Protein AF-A0A812PV30-F1 (afdb_monomer_lite)

Sequence (159 aa):
MVQEPWPSRDVQNDGPCTKLQSVLAMEIDTDGVMWVVDSGPKRIQNLGPEQGVLDVRSSEITRGRECPPKVVLIDIPTGDVIHSYEFPDSSAKKSSLRDGSLLTDLVLDVKRKIAYISDSNGPEDAVGGIIVYDLENNRSRRFHPENNCVEKAEPLGSV

Structure (mmCIF, N/CA/C/O backbone):
data_AF-A0A812PV30-F1
#
_entry.id   AF-A0A812PV30-F1
#
loop_
_atom_site.group_PDB
_atom_site.id
_atom_site.type_symbol
_atom_site.label_atom_id
_atom_site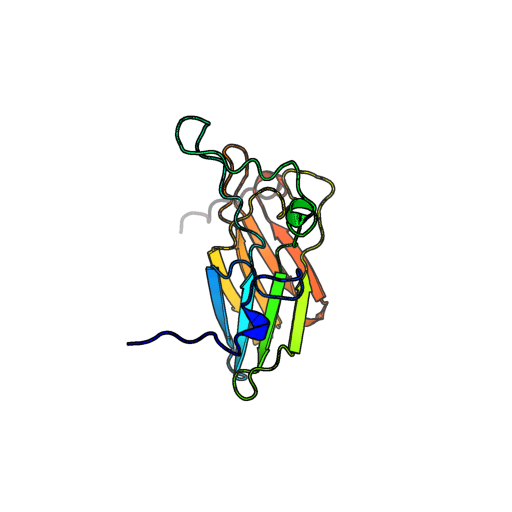.label_alt_id
_atom_site.label_comp_id
_atom_site.label_asym_id
_atom_site.label_entity_id
_atom_site.label_seq_id
_atom_site.pdbx_PDB_ins_code
_atom_site.Cartn_x
_atom_site.Cartn_y
_atom_site.Cartn_z
_atom_site.occupancy
_atom_site.B_iso_or_equiv
_atom_site.auth_seq_id
_atom_site.auth_comp_id
_atom_site.auth_asym_id
_atom_site.auth_atom_id
_atom_site.pdbx_PDB_model_num
ATOM 1 N N . MET A 1 1 ? -17.854 23.004 3.386 1.00 67.56 1 MET A N 1
ATOM 2 C CA . MET A 1 1 ? -17.370 21.678 3.817 1.00 67.56 1 MET A CA 1
ATOM 3 C C . MET A 1 1 ? -15.877 21.821 4.050 1.00 67.56 1 MET A C 1
ATOM 5 O O . MET A 1 1 ? -15.198 22.263 3.133 1.00 67.56 1 MET A O 1
ATOM 9 N N . VAL A 1 2 ? -15.405 21.600 5.276 1.00 88.88 2 VAL A N 1
ATOM 10 C CA . VAL A 1 2 ? -13.976 21.655 5.628 1.00 88.88 2 VAL A CA 1
ATOM 11 C C . VAL A 1 2 ? -13.459 20.219 5.609 1.00 88.88 2 VAL A C 1
ATOM 13 O O . VAL A 1 2 ? -14.157 19.334 6.094 1.00 88.88 2 VAL A O 1
ATOM 16 N N . GLN A 1 3 ? -12.305 19.984 4.985 1.00 86.81 3 GLN A N 1
ATOM 17 C CA . GLN A 1 3 ? -11.648 18.675 4.992 1.00 86.81 3 GLN A CA 1
ATOM 18 C C . GLN A 1 3 ? -10.679 18.604 6.171 1.00 86.81 3 GLN A C 1
ATOM 20 O O . GLN A 1 3 ? -9.996 19.587 6.465 1.00 86.81 3 GLN A O 1
ATOM 25 N N . GLU A 1 4 ? -10.601 17.441 6.809 1.00 91.19 4 GLU A N 1
ATOM 26 C CA . GLU A 1 4 ? -9.680 17.162 7.911 1.00 91.19 4 GLU A CA 1
ATOM 27 C C . GLU A 1 4 ? -8.854 15.908 7.585 1.00 91.19 4 GLU A C 1
ATOM 29 O O . GLU A 1 4 ? -9.393 14.972 6.986 1.00 91.19 4 GLU A O 1
ATOM 34 N N . PRO A 1 5 ? -7.555 15.867 7.941 1.00 92.06 5 PRO A N 1
ATOM 35 C CA . PRO A 1 5 ? -6.737 14.674 7.754 1.00 92.06 5 PRO A CA 1
ATOM 36 C C . PRO A 1 5 ? -7.288 13.483 8.540 1.00 92.06 5 PRO A C 1
ATOM 38 O O . PRO A 1 5 ? -7.573 13.601 9.731 1.00 92.06 5 PRO A O 1
ATOM 41 N N . TRP A 1 6 ? -7.347 12.322 7.894 1.00 93.06 6 TRP A N 1
ATOM 42 C CA . TRP A 1 6 ? -7.764 11.057 8.496 1.00 93.06 6 TRP A CA 1
ATOM 43 C C . TRP A 1 6 ? -6.656 9.996 8.358 1.00 93.06 6 TRP A C 1
ATOM 45 O O . TRP A 1 6 ? -6.015 9.927 7.308 1.00 93.06 6 TRP A O 1
ATOM 55 N N . PRO A 1 7 ? -6.387 9.158 9.369 1.00 93.31 7 PRO A N 1
ATOM 56 C CA . PRO A 1 7 ? -7.008 9.131 10.698 1.00 93.31 7 PRO A CA 1
ATOM 57 C C . PRO A 1 7 ? -6.523 10.271 11.599 1.00 93.31 7 PRO A C 1
ATOM 59 O O . PRO A 1 7 ? -7.175 10.627 12.575 1.00 93.31 7 PRO A O 1
ATOM 62 N N . SER A 1 8 ? -5.387 10.881 11.260 1.00 92.56 8 SER A N 1
ATOM 63 C CA . SER A 1 8 ? -4.872 12.053 11.951 1.00 92.56 8 SER A CA 1
ATOM 64 C C . SER A 1 8 ? -3.897 12.821 11.071 1.00 92.56 8 SER A C 1
ATOM 66 O O . SER A 1 8 ? -3.377 12.332 10.062 1.00 92.56 8 SER A O 1
ATOM 68 N N . ARG A 1 9 ? -3.582 14.040 11.505 1.00 89.81 9 ARG A N 1
ATOM 69 C CA . ARG A 1 9 ? -2.550 14.861 10.879 1.00 89.81 9 ARG A CA 1
ATOM 70 C C . ARG A 1 9 ? -1.163 14.201 10.949 1.00 89.81 9 ARG A C 1
ATOM 72 O O . ARG A 1 9 ? -0.344 14.398 10.055 1.00 89.81 9 ARG A O 1
ATOM 79 N N . ASP A 1 10 ? -0.902 13.376 11.961 1.00 88.69 10 ASP A N 1
ATOM 80 C CA . ASP A 1 10 ? 0.398 12.727 12.135 1.00 88.69 10 ASP A CA 1
ATOM 81 C C . ASP A 1 10 ? 0.707 11.701 11.045 1.00 88.69 10 ASP A C 1
ATOM 83 O O . ASP A 1 10 ? 1.875 11.584 10.668 1.00 88.69 10 ASP A O 1
ATOM 87 N N . VAL A 1 11 ? -0.320 11.042 10.496 1.00 87.19 11 VAL A N 1
ATOM 88 C CA . VAL A 1 11 ? -0.198 10.050 9.413 1.00 87.19 11 VAL A CA 1
ATOM 89 C C . VAL A 1 11 ? -0.045 10.706 8.031 1.00 87.19 11 VAL A C 1
ATOM 91 O O . VAL A 1 11 ? 0.579 10.113 7.154 1.00 87.19 11 VAL A O 1
ATOM 94 N N . GLN A 1 12 ? -0.560 11.929 7.843 1.00 85.38 12 GLN A N 1
ATOM 95 C CA . GLN A 1 12 ? -0.578 12.631 6.545 1.00 85.38 12 GLN A CA 1
ATOM 96 C C . GLN A 1 12 ? 0.408 13.810 6.408 1.00 85.38 12 GLN A C 1
ATOM 98 O O . GLN A 1 12 ? 0.557 14.353 5.319 1.00 85.38 12 GLN A O 1
ATOM 103 N N . ASN A 1 13 ? 1.047 14.268 7.488 1.00 78.81 13 ASN A N 1
ATOM 104 C CA . ASN A 1 13 ? 2.006 15.380 7.426 1.00 78.81 13 ASN A CA 1
ATOM 105 C C . ASN A 1 13 ? 3.263 15.029 6.612 1.00 78.81 13 ASN A C 1
ATOM 107 O O . ASN A 1 13 ? 3.753 13.901 6.700 1.00 78.81 13 ASN A O 1
ATOM 111 N N . ASP A 1 14 ? 3.875 16.043 5.990 1.00 68.25 14 ASP A N 1
ATOM 112 C CA . ASP A 1 14 ? 5.232 15.960 5.436 1.00 68.25 14 ASP A CA 1
ATOM 113 C C . ASP A 1 14 ? 6.193 15.392 6.497 1.00 68.25 14 ASP A C 1
ATOM 115 O O . ASP A 1 14 ? 6.324 15.926 7.605 1.00 68.25 14 ASP A O 1
ATOM 119 N N . GLY A 1 15 ? 6.833 14.261 6.203 1.00 72.56 15 GLY A N 1
ATOM 120 C CA . GLY A 1 15 ? 7.655 13.564 7.185 1.00 72.56 15 GLY A CA 1
ATOM 121 C C . GLY A 1 15 ? 8.301 12.284 6.652 1.00 72.56 15 GLY A C 1
ATOM 122 O O . GLY A 1 15 ? 8.407 12.113 5.440 1.00 72.56 15 GLY A O 1
ATOM 123 N N . PRO A 1 16 ? 8.785 11.398 7.543 1.00 82.94 16 PRO A N 1
ATOM 124 C CA . PRO A 1 16 ? 9.508 10.191 7.144 1.00 82.94 16 PRO A CA 1
ATOM 125 C C . PRO A 1 16 ? 8.630 9.242 6.319 1.00 82.94 16 PRO A C 1
ATOM 127 O O . PRO A 1 16 ? 7.404 9.306 6.375 1.00 82.94 16 PRO A O 1
ATOM 130 N N . CYS A 1 17 ? 9.260 8.296 5.618 1.00 84.12 17 CYS A N 1
ATOM 131 C CA . CYS A 1 17 ? 8.581 7.345 4.730 1.00 84.12 17 CYS A CA 1
ATOM 132 C C . CYS A 1 17 ? 7.569 6.415 5.410 1.00 84.12 17 CYS A C 1
ATOM 134 O O . CYS A 1 17 ? 6.759 5.793 4.724 1.00 84.12 17 CYS A O 1
ATOM 136 N N . THR A 1 18 ? 7.561 6.380 6.743 1.00 86.38 18 THR A N 1
ATOM 137 C CA . THR A 1 18 ? 6.527 5.723 7.550 1.00 86.38 18 THR A CA 1
ATOM 138 C C . THR A 1 18 ? 5.167 6.428 7.473 1.00 86.38 18 THR A C 1
ATOM 140 O O . THR A 1 18 ? 4.153 5.816 7.789 1.00 86.38 18 THR A O 1
ATOM 143 N N . LYS A 1 19 ? 5.120 7.692 7.033 1.00 90.12 19 LYS A N 1
ATOM 144 C CA . LYS A 1 19 ? 3.892 8.470 6.806 1.00 90.12 19 LYS A CA 1
ATOM 145 C C . LYS A 1 19 ? 3.395 8.338 5.373 1.00 90.12 19 LYS A C 1
ATOM 147 O O . LYS A 1 19 ? 4.180 8.017 4.476 1.00 90.12 19 LYS A O 1
ATOM 152 N N . LEU A 1 20 ? 2.116 8.619 5.141 1.00 91.19 20 LEU A N 1
ATOM 153 C CA . LEU A 1 20 ? 1.531 8.632 3.799 1.00 91.19 20 LEU A CA 1
ATOM 154 C C . LEU A 1 20 ? 2.099 9.796 2.978 1.00 91.19 20 LEU A C 1
ATOM 156 O O . LEU A 1 20 ? 2.144 10.924 3.456 1.00 91.19 20 LEU A O 1
ATOM 160 N N . GLN A 1 21 ? 2.536 9.508 1.753 1.00 87.69 21 GLN A N 1
ATOM 161 C CA . GLN A 1 21 ? 3.167 10.480 0.856 1.00 87.69 21 GLN A CA 1
ATOM 162 C C . GLN A 1 21 ? 2.219 10.897 -0.274 1.00 87.69 21 GLN A C 1
ATOM 164 O O . GLN A 1 21 ? 1.995 12.083 -0.509 1.00 87.69 21 GLN A O 1
ATOM 169 N N . SER A 1 22 ? 1.652 9.923 -0.988 1.00 87.31 22 SER A N 1
ATOM 170 C CA . SER A 1 22 ? 0.728 10.147 -2.098 1.00 87.31 22 SER A CA 1
ATOM 171 C C . SER A 1 22 ? -0.241 8.980 -2.247 1.00 87.31 22 SER A C 1
ATOM 173 O O . SER A 1 22 ? 0.019 8.018 -2.974 1.00 87.31 22 SER A O 1
ATOM 175 N N . VAL A 1 23 ? -1.401 9.112 -1.610 1.00 91.56 23 VAL A N 1
ATOM 176 C CA . VAL A 1 23 ? -2.505 8.159 -1.742 1.00 91.56 23 VAL A CA 1
ATOM 177 C C . VAL A 1 23 ? -3.321 8.479 -2.988 1.00 91.56 23 VAL A C 1
ATOM 179 O O . VAL A 1 23 ? -3.824 9.594 -3.132 1.00 91.56 23 VAL A O 1
ATOM 182 N N . LEU A 1 24 ? -3.443 7.503 -3.884 1.00 89.38 24 LEU A N 1
ATOM 183 C CA . LEU A 1 24 ? -4.286 7.598 -5.082 1.00 89.38 24 LEU A CA 1
ATOM 184 C C . LEU A 1 24 ? -5.419 6.566 -5.081 1.00 89.38 24 LEU A C 1
ATOM 186 O O . LEU A 1 24 ? -6.433 6.804 -5.728 1.00 89.38 24 LEU A O 1
ATOM 190 N N . ALA A 1 25 ? -5.271 5.480 -4.318 1.00 93.75 25 ALA A N 1
ATOM 191 C CA . ALA A 1 25 ? -6.272 4.434 -4.183 1.00 93.75 25 ALA A CA 1
ATOM 192 C C . ALA A 1 25 ? -6.397 3.971 -2.729 1.00 93.75 25 ALA A C 1
ATOM 194 O O . ALA A 1 25 ? -5.408 3.887 -1.991 1.00 93.75 25 ALA A O 1
ATOM 195 N N . MET A 1 26 ? -7.629 3.660 -2.340 1.00 96.88 26 MET A N 1
ATOM 196 C CA . MET A 1 26 ? -7.968 3.024 -1.075 1.00 96.88 26 MET A CA 1
ATOM 197 C C . MET A 1 26 ? -9.207 2.148 -1.261 1.00 96.88 26 MET A C 1
ATOM 199 O O . MET A 1 26 ? -10.069 2.497 -2.060 1.00 96.88 26 MET A O 1
ATOM 203 N N . GLU A 1 27 ? -9.304 1.063 -0.501 1.00 97.88 27 GLU A N 1
ATOM 204 C CA . GLU A 1 27 ? -10.465 0.168 -0.471 1.00 97.88 27 GLU A CA 1
ATOM 205 C C . GLU A 1 27 ? -10.743 -0.237 0.981 1.00 97.88 27 GLU A C 1
ATOM 207 O O . GLU A 1 27 ? -9.812 -0.368 1.777 1.00 97.88 27 GLU A O 1
ATOM 212 N N . ILE A 1 28 ? -12.010 -0.414 1.351 1.00 97.81 28 ILE A N 1
ATOM 213 C CA . ILE A 1 28 ? -12.409 -0.834 2.700 1.00 97.81 28 ILE A CA 1
ATOM 214 C C . ILE A 1 28 ? -12.911 -2.271 2.621 1.00 97.81 28 ILE A C 1
ATOM 216 O O . ILE A 1 28 ? -13.869 -2.547 1.900 1.00 97.81 28 ILE A O 1
ATOM 220 N N . ASP A 1 29 ? -12.286 -3.186 3.360 1.00 97.19 29 ASP A N 1
ATOM 221 C CA . ASP A 1 29 ? -12.747 -4.572 3.409 1.00 97.19 29 ASP A CA 1
ATOM 222 C C . ASP A 1 29 ? -13.944 -4.774 4.354 1.00 97.19 29 ASP A C 1
ATOM 224 O O . ASP A 1 29 ? -14.396 -3.874 5.068 1.00 97.19 29 ASP A O 1
ATOM 228 N N . THR A 1 30 ? -14.496 -5.988 4.344 1.00 96.69 30 THR A N 1
ATOM 229 C CA . THR A 1 30 ? -15.679 -6.339 5.142 1.00 96.69 30 THR A CA 1
ATOM 230 C C . THR A 1 30 ? -15.423 -6.385 6.646 1.00 96.69 30 THR A C 1
ATOM 232 O O . THR A 1 30 ? -16.391 -6.412 7.406 1.00 96.69 30 THR A O 1
ATOM 235 N N . ASP A 1 31 ? -14.159 -6.393 7.072 1.00 95.50 31 ASP A N 1
ATOM 236 C CA . ASP A 1 31 ? -13.761 -6.414 8.480 1.00 95.50 31 ASP A CA 1
ATOM 237 C C . ASP A 1 31 ? -13.533 -4.992 9.025 1.00 95.50 31 ASP A C 1
ATOM 239 O O . ASP A 1 31 ? -13.258 -4.816 10.211 1.00 95.50 31 ASP A O 1
ATOM 243 N N . GLY A 1 32 ? -13.706 -3.963 8.186 1.00 97.12 32 GLY A N 1
ATOM 244 C CA . GLY A 1 32 ? -13.519 -2.567 8.570 1.00 97.12 32 GLY A CA 1
ATOM 245 C C . GLY A 1 32 ? -12.060 -2.122 8.526 1.00 97.12 32 GLY A C 1
ATOM 246 O O . GLY A 1 32 ? -11.706 -1.149 9.191 1.00 97.12 32 GLY A O 1
ATOM 247 N N . VAL A 1 33 ? -11.216 -2.797 7.744 1.00 97.94 33 VAL A N 1
ATOM 248 C CA . VAL A 1 33 ? -9.842 -2.364 7.490 1.00 97.94 33 VAL A CA 1
ATOM 249 C C . VAL A 1 33 ? -9.794 -1.597 6.175 1.00 97.94 33 VAL A C 1
ATOM 251 O O . VAL A 1 33 ? -10.218 -2.079 5.125 1.00 97.94 33 VAL A O 1
ATOM 254 N N . MET A 1 34 ? -9.245 -0.386 6.223 1.00 98.12 34 MET A N 1
ATOM 255 C CA . MET A 1 34 ? -8.923 0.388 5.034 1.00 98.12 34 MET A CA 1
ATOM 256 C C . MET A 1 34 ? -7.543 -0.014 4.524 1.00 98.12 34 MET A C 1
ATOM 258 O O . MET A 1 34 ? -6.535 0.157 5.208 1.00 98.12 34 MET A O 1
ATOM 262 N N . TRP A 1 35 ? -7.500 -0.500 3.295 1.00 98.31 35 TRP A N 1
ATOM 263 C CA . TRP A 1 35 ? -6.289 -0.767 2.544 1.00 98.31 35 TRP A CA 1
ATOM 264 C C . TRP A 1 35 ? -5.955 0.471 1.729 1.00 98.31 35 TRP A C 1
ATOM 266 O O . TRP A 1 35 ? -6.738 0.901 0.889 1.00 98.31 35 TRP A O 1
ATOM 276 N N . VAL A 1 36 ? -4.793 1.054 1.978 1.00 97.56 36 VAL A N 1
ATOM 277 C CA . VAL A 1 36 ? -4.340 2.297 1.359 1.00 97.56 36 VAL A CA 1
ATOM 278 C C . VAL A 1 36 ? -3.112 2.005 0.518 1.00 97.56 36 VAL A C 1
ATOM 280 O O . VAL A 1 36 ? -2.157 1.395 1.001 1.00 97.56 36 VAL A O 1
ATOM 283 N N . VAL A 1 37 ? -3.110 2.476 -0.727 1.00 95.38 37 VAL A N 1
ATOM 284 C CA . VAL A 1 37 ? -1.940 2.389 -1.598 1.00 95.38 37 VAL A CA 1
ATOM 285 C C . VAL A 1 37 ? -1.288 3.760 -1.718 1.00 95.38 37 VAL A C 1
ATOM 287 O O . VAL A 1 37 ? -1.875 4.719 -2.224 1.00 95.38 37 VAL A O 1
ATOM 290 N N . ASP A 1 38 ? -0.048 3.841 -1.248 1.00 91.81 38 ASP A N 1
ATOM 291 C CA . ASP A 1 38 ? 0.792 5.028 -1.309 1.00 91.81 38 ASP A CA 1
ATOM 292 C C . ASP A 1 38 ? 1.856 4.838 -2.393 1.00 91.81 38 ASP A C 1
ATOM 294 O O . ASP A 1 38 ? 2.687 3.934 -2.315 1.00 91.81 38 ASP A O 1
ATOM 298 N N . SER A 1 39 ? 1.841 5.699 -3.410 1.00 86.81 39 SER A N 1
ATOM 299 C CA . SER A 1 39 ? 2.806 5.646 -4.518 1.00 86.81 39 SER A CA 1
ATOM 300 C C . SER A 1 39 ? 4.188 6.208 -4.150 1.00 86.81 39 SER A C 1
ATOM 302 O O . SER A 1 39 ? 5.086 6.213 -4.988 1.00 86.81 39 SER A O 1
ATOM 304 N N . GLY A 1 40 ? 4.385 6.696 -2.921 1.00 81.12 40 GLY A N 1
ATOM 305 C CA . GLY A 1 40 ? 5.596 7.416 -2.538 1.00 81.12 40 GLY A CA 1
ATOM 306 C C . GLY A 1 40 ? 5.574 8.876 -3.019 1.00 81.12 40 GLY A C 1
ATOM 307 O O . GLY A 1 40 ? 4.524 9.397 -3.406 1.00 81.12 40 GLY A O 1
ATOM 308 N N . PRO A 1 41 ? 6.705 9.601 -2.960 1.00 71.44 41 PRO A N 1
ATOM 309 C CA . PRO A 1 41 ? 6.728 11.020 -3.277 1.00 71.44 41 PRO A CA 1
ATOM 310 C C . PRO A 1 41 ? 6.386 11.246 -4.749 1.00 71.44 41 PRO A C 1
ATOM 312 O O . PRO A 1 41 ? 6.986 10.652 -5.648 1.00 71.44 41 PRO A O 1
ATOM 315 N N . LYS A 1 42 ? 5.470 12.183 -5.011 1.00 58.06 42 LYS A N 1
ATOM 316 C CA . LYS A 1 42 ? 5.226 12.660 -6.373 1.00 58.06 42 LYS A CA 1
ATOM 317 C C . LYS A 1 42 ? 6.524 13.259 -6.906 1.00 58.06 42 LYS A C 1
ATOM 319 O O . LYS A 1 42 ? 6.997 14.279 -6.400 1.00 58.06 42 LYS A O 1
ATOM 324 N N . ARG A 1 43 ? 7.091 12.668 -7.962 1.00 54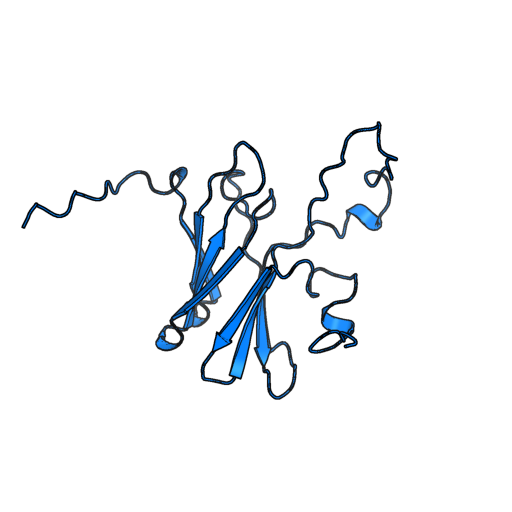.97 43 ARG A N 1
ATOM 325 C CA . ARG A 1 43 ? 8.050 13.389 -8.801 1.00 54.97 43 ARG A CA 1
ATOM 326 C C . ARG A 1 43 ? 7.254 14.482 -9.507 1.00 54.97 43 ARG A C 1
ATOM 328 O O . ARG A 1 43 ? 6.717 14.259 -10.586 1.00 54.97 43 ARG A O 1
ATOM 335 N N . ILE A 1 44 ? 7.156 15.663 -8.894 1.00 47.44 44 ILE A N 1
ATOM 336 C CA . ILE A 1 44 ? 6.941 16.880 -9.672 1.00 47.44 44 ILE A CA 1
ATOM 337 C C . ILE A 1 44 ? 8.169 16.951 -10.573 1.00 47.44 44 ILE A C 1
ATOM 339 O O . ILE A 1 44 ? 9.262 17.308 -10.134 1.00 47.44 44 ILE A O 1
ATOM 343 N N . GLN A 1 45 ? 8.023 16.459 -11.803 1.00 40.06 45 GLN A N 1
ATOM 344 C CA . GLN A 1 45 ? 9.023 16.675 -12.829 1.00 40.06 45 GLN A CA 1
ATOM 345 C C . GLN A 1 45 ? 9.176 18.187 -12.922 1.00 40.06 45 GLN A C 1
ATOM 347 O O . GLN A 1 45 ? 8.180 18.899 -13.039 1.00 40.06 45 GLN A O 1
ATOM 352 N N . ASN A 1 46 ? 10.407 18.669 -12.777 1.00 39.44 46 ASN A N 1
ATOM 353 C CA . ASN A 1 46 ? 10.718 20.074 -12.965 1.00 39.44 46 ASN A CA 1
ATOM 354 C C . ASN A 1 46 ? 10.181 20.480 -14.345 1.00 39.44 46 ASN A C 1
ATOM 356 O O . ASN A 1 46 ? 10.778 20.129 -15.363 1.00 39.44 46 ASN A O 1
ATOM 360 N N . LEU A 1 47 ? 9.050 21.188 -14.381 1.00 41.41 47 LEU A N 1
ATOM 361 C CA . LEU A 1 47 ? 8.703 22.012 -15.528 1.00 41.41 47 LEU A CA 1
ATOM 362 C C . LEU A 1 47 ? 9.910 22.936 -15.718 1.00 41.41 47 LEU A C 1
ATOM 364 O O . LEU A 1 47 ? 10.449 23.451 -14.739 1.00 41.41 47 LEU A O 1
ATOM 368 N N . GLY A 1 48 ? 10.429 22.989 -16.943 1.00 38.09 48 GLY A N 1
ATOM 369 C CA . GLY A 1 48 ? 11.767 23.491 -17.242 1.00 38.09 48 GLY A CA 1
ATOM 370 C C . GLY A 1 48 ? 12.072 24.906 -16.721 1.00 38.09 48 GLY A C 1
ATOM 371 O O . GLY A 1 48 ? 11.197 25.610 -16.219 1.00 38.09 48 GLY A O 1
ATOM 372 N N . PRO A 1 49 ? 13.325 25.364 -16.877 1.00 41.94 49 PRO A N 1
ATOM 373 C CA . PRO A 1 49 ? 13.852 26.586 -16.259 1.00 41.94 49 PRO A CA 1
ATOM 374 C C . PRO A 1 49 ? 13.115 27.900 -16.589 1.00 41.94 49 PRO A C 1
ATOM 376 O O . PRO A 1 49 ? 13.429 28.925 -15.992 1.00 41.94 49 PRO A O 1
ATOM 379 N N . GLU A 1 50 ? 12.118 27.890 -17.474 1.00 45.47 50 GLU A N 1
ATOM 380 C CA . GLU A 1 50 ? 11.236 29.035 -17.720 1.00 45.47 50 GLU A CA 1
ATOM 381 C C . GLU A 1 50 ? 10.161 29.233 -16.632 1.00 45.47 50 GLU A C 1
ATOM 383 O O . GLU A 1 50 ? 9.528 30.286 -16.586 1.00 45.47 50 GLU A O 1
ATOM 388 N N . GLN A 1 51 ? 9.976 28.27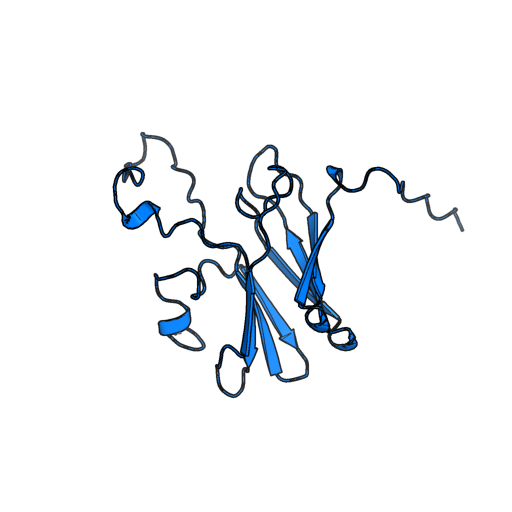4 -15.714 1.00 46.22 51 GLN A N 1
ATOM 389 C CA . GLN A 1 51 ? 9.010 28.363 -14.614 1.00 46.22 51 GLN A CA 1
ATOM 390 C C . GLN A 1 51 ? 9.671 28.166 -13.240 1.00 46.22 51 GLN A C 1
ATOM 392 O O . GLN A 1 51 ? 9.429 27.181 -12.557 1.00 46.22 51 GLN A O 1
ATOM 397 N N . GLY A 1 52 ? 10.509 29.125 -12.825 1.00 36.97 52 GLY A N 1
ATOM 398 C CA . GLY A 1 52 ? 10.830 29.371 -11.407 1.00 36.97 52 GLY A CA 1
ATOM 399 C C . GLY A 1 52 ? 11.348 28.161 -10.620 1.00 36.97 52 GLY A C 1
ATOM 400 O O . GLY A 1 52 ? 10.667 27.632 -9.746 1.00 36.97 52 GLY A O 1
ATOM 401 N N . VAL A 1 53 ? 12.580 27.746 -10.911 1.00 39.69 53 VAL A N 1
ATOM 402 C CA . VAL A 1 53 ? 13.251 26.604 -10.276 1.00 39.69 53 VAL A CA 1
ATOM 403 C C . VAL A 1 53 ? 13.556 26.884 -8.798 1.00 39.69 53 VAL A C 1
ATOM 405 O O . VAL A 1 53 ? 14.438 27.678 -8.475 1.00 39.69 53 VAL A O 1
ATOM 408 N N . LEU A 1 54 ? 12.895 26.158 -7.893 1.00 34.50 54 LEU A N 1
ATOM 409 C CA . LEU A 1 54 ? 13.522 25.749 -6.637 1.00 34.50 54 LEU A CA 1
ATOM 410 C C . LEU A 1 54 ? 14.458 24.589 -6.985 1.00 34.50 54 LEU A C 1
ATOM 412 O O . LEU A 1 54 ? 14.012 23.482 -7.283 1.00 34.50 54 LEU A O 1
ATOM 416 N N . ASP A 1 55 ? 15.760 24.863 -7.000 1.00 37.03 55 ASP A N 1
ATOM 417 C CA . ASP A 1 55 ? 16.803 23.859 -7.196 1.00 37.03 55 ASP A CA 1
ATOM 418 C C . ASP A 1 55 ? 16.840 22.932 -5.978 1.00 37.03 55 ASP A C 1
ATOM 420 O O . ASP A 1 55 ? 17.629 23.094 -5.049 1.00 37.03 55 ASP A O 1
ATOM 424 N N . VAL A 1 56 ? 15.949 21.942 -5.952 1.00 42.12 56 VAL A N 1
ATOM 425 C CA . VAL A 1 56 ? 15.930 20.936 -4.891 1.00 42.12 56 VAL A CA 1
ATOM 426 C C . VAL A 1 56 ? 16.868 19.782 -5.236 1.00 42.12 56 VAL A C 1
ATOM 428 O O . VAL A 1 56 ? 16.493 18.615 -5.110 1.00 42.12 56 VAL A O 1
ATOM 431 N N . ARG A 1 57 ? 18.083 20.094 -5.704 1.00 38.47 57 ARG A N 1
ATOM 432 C CA . ARG A 1 57 ? 19.212 19.154 -5.763 1.00 38.47 57 ARG A CA 1
ATOM 433 C C . ARG A 1 57 ? 20.291 19.439 -4.715 1.00 38.47 57 ARG A C 1
ATOM 435 O O . ARG A 1 57 ? 21.168 18.599 -4.546 1.00 38.47 57 ARG A O 1
ATOM 442 N N . SER A 1 58 ? 20.208 20.545 -3.970 1.00 41.03 58 SER A N 1
ATOM 443 C CA . SER A 1 58 ? 21.291 21.009 -3.084 1.00 41.03 58 SER A CA 1
ATOM 444 C C . SER A 1 58 ? 20.902 21.262 -1.620 1.00 41.03 58 SER A C 1
ATOM 446 O O . SER A 1 58 ? 21.547 22.052 -0.937 1.00 41.03 58 SER A O 1
ATOM 448 N N . SER A 1 59 ? 19.901 20.572 -1.075 1.00 37.44 59 SER A N 1
ATOM 449 C CA . SER A 1 59 ? 19.639 20.634 0.367 1.00 37.44 59 SER A CA 1
ATOM 450 C C . SER A 1 59 ? 19.356 19.254 0.928 1.00 37.44 59 SER A C 1
ATOM 452 O O . SER A 1 59 ? 18.800 18.406 0.242 1.00 37.44 59 SER A O 1
ATOM 454 N N . GLU A 1 60 ? 19.702 19.030 2.192 1.00 40.69 60 GLU A N 1
ATOM 455 C CA . GLU A 1 60 ? 19.425 17.815 2.977 1.00 40.69 60 GLU A CA 1
ATOM 456 C C . GLU A 1 60 ? 17.936 17.366 2.943 1.00 40.69 60 GLU A C 1
ATOM 458 O O . GLU A 1 60 ? 17.608 16.262 3.367 1.00 40.69 60 GLU A O 1
ATOM 463 N N . ILE A 1 61 ? 17.058 18.170 2.328 1.00 42.00 61 ILE A N 1
ATOM 464 C CA . ILE A 1 61 ? 15.655 17.946 1.943 1.00 42.00 61 ILE A CA 1
ATOM 465 C C . ILE A 1 61 ? 15.496 16.947 0.761 1.00 42.00 61 ILE A C 1
ATOM 467 O O . ILE A 1 61 ? 14.415 16.402 0.543 1.00 42.00 61 ILE A O 1
ATOM 471 N N . THR A 1 62 ? 16.536 16.652 -0.033 1.00 42.28 62 THR A N 1
ATOM 472 C CA . THR A 1 62 ? 16.515 15.565 -1.048 1.00 42.28 62 THR A CA 1
ATOM 473 C C . THR A 1 62 ? 16.656 14.169 -0.459 1.00 42.28 62 THR A C 1
ATOM 475 O O . THR A 1 62 ? 16.198 13.217 -1.082 1.00 42.28 62 THR A O 1
ATOM 478 N N . ARG A 1 63 ? 17.274 14.008 0.717 1.00 40.06 63 ARG A N 1
ATOM 479 C CA . ARG A 1 63 ? 17.575 12.673 1.269 1.00 40.06 63 ARG A CA 1
ATOM 480 C C . ARG A 1 63 ? 16.353 11.952 1.847 1.00 40.06 63 ARG A C 1
ATOM 482 O O . ARG A 1 63 ? 16.404 10.745 2.026 1.00 40.06 63 ARG A O 1
ATOM 489 N N . GLY A 1 64 ? 15.253 12.670 2.083 1.00 41.41 64 GLY A N 1
ATOM 490 C CA . GLY A 1 64 ? 13.956 12.095 2.462 1.00 41.41 64 GLY A CA 1
ATOM 491 C C . GLY A 1 64 ? 13.056 11.700 1.281 1.00 41.41 64 GLY A C 1
ATOM 492 O O . GLY A 1 64 ? 11.944 11.243 1.508 1.00 41.41 64 GLY A O 1
ATOM 493 N N . ARG A 1 65 ? 13.497 11.887 0.024 1.00 50.28 65 ARG A N 1
ATOM 494 C CA . ARG A 1 65 ? 12.664 11.735 -1.190 1.00 50.28 65 ARG A CA 1
ATOM 495 C C . ARG A 1 65 ? 12.773 10.383 -1.906 1.00 50.28 65 ARG A C 1
ATOM 497 O O . ARG A 1 65 ? 12.438 10.285 -3.082 1.00 50.28 65 ARG A O 1
ATOM 504 N N . GLU A 1 66 ? 13.163 9.330 -1.199 1.00 69.88 66 GLU A N 1
ATOM 505 C CA . GLU A 1 66 ? 13.145 7.950 -1.707 1.00 69.88 66 GLU A CA 1
ATOM 506 C C . GLU A 1 66 ? 12.204 7.073 -0.876 1.00 69.88 66 GLU A C 1
ATOM 508 O O . GLU A 1 66 ? 12.565 5.970 -0.461 1.00 69.88 66 GLU A O 1
ATOM 513 N N . CYS A 1 67 ? 10.985 7.538 -0.597 1.00 80.50 67 CYS A N 1
ATOM 514 C CA . CYS A 1 67 ? 10.024 6.643 0.038 1.00 80.50 67 CYS A CA 1
ATOM 515 C C . CYS A 1 67 ? 9.574 5.582 -0.965 1.00 80.50 67 CYS A C 1
ATOM 517 O O . CYS A 1 67 ? 9.124 5.946 -2.056 1.00 80.50 67 CYS A O 1
ATOM 519 N N . PRO A 1 68 ? 9.725 4.286 -0.636 1.00 85.75 68 PRO A N 1
ATOM 520 C CA . PRO A 1 68 ? 9.156 3.243 -1.465 1.00 85.75 68 PRO A CA 1
ATOM 521 C C . PRO A 1 68 ? 7.643 3.425 -1.530 1.00 85.75 68 PRO A C 1
ATOM 523 O O . PRO A 1 68 ? 7.028 3.833 -0.537 1.00 85.75 68 PRO A O 1
ATOM 526 N N . PRO A 1 69 ? 7.030 3.063 -2.662 1.00 89.38 69 PRO A N 1
ATOM 527 C CA . PRO A 1 69 ? 5.609 2.795 -2.680 1.00 89.38 69 PRO A CA 1
ATOM 528 C C . PRO A 1 69 ? 5.278 1.742 -1.614 1.00 89.38 69 PRO A C 1
ATOM 530 O O . PRO A 1 69 ? 6.077 0.831 -1.356 1.00 89.38 69 PRO A O 1
ATOM 533 N N . LYS A 1 70 ? 4.114 1.858 -0.981 1.00 92.75 70 LYS A N 1
ATOM 534 C CA . LYS A 1 70 ? 3.710 0.966 0.108 1.00 92.75 70 LYS A CA 1
ATOM 535 C C . LYS A 1 70 ? 2.209 0.716 0.143 1.00 92.75 70 LYS A C 1
ATOM 537 O O . LYS A 1 70 ? 1.419 1.533 -0.326 1.00 92.75 70 LYS A O 1
ATOM 542 N N . VAL A 1 71 ? 1.835 -0.410 0.742 1.00 96.50 71 VAL A N 1
ATOM 543 C CA . VAL A 1 71 ? 0.467 -0.706 1.179 1.00 96.50 71 VAL A CA 1
ATOM 544 C C . VAL A 1 71 ? 0.391 -0.471 2.681 1.00 96.50 71 VAL A C 1
ATOM 546 O O . VAL A 1 71 ? 1.234 -0.973 3.423 1.00 96.50 71 VAL A O 1
ATOM 549 N N . VAL A 1 72 ? -0.609 0.278 3.132 1.00 97.25 72 VAL A N 1
ATOM 550 C CA . VAL A 1 72 ? -0.865 0.555 4.549 1.00 97.25 72 VAL A CA 1
ATOM 551 C C . VAL A 1 72 ? -2.265 0.062 4.889 1.00 97.25 72 VAL A C 1
ATOM 553 O O . VAL A 1 72 ? -3.209 0.378 4.173 1.00 97.25 72 VAL A O 1
ATOM 556 N N . LEU A 1 73 ? -2.403 -0.714 5.961 1.00 97.94 73 LEU A N 1
ATOM 557 C CA . LEU A 1 73 ? -3.704 -1.131 6.484 1.00 97.94 73 LEU A CA 1
ATOM 558 C C . LEU A 1 73 ? -4.008 -0.315 7.732 1.00 97.94 73 LEU A C 1
ATOM 560 O O . LEU A 1 73 ? -3.180 -0.240 8.645 1.00 97.94 73 LEU A O 1
ATOM 564 N N . ILE A 1 74 ? -5.196 0.275 7.758 1.00 98.00 74 ILE A N 1
ATOM 565 C CA . ILE A 1 74 ? -5.680 1.109 8.853 1.00 98.00 74 ILE A CA 1
ATOM 566 C C . ILE A 1 74 ? -6.980 0.503 9.371 1.00 98.00 74 ILE A C 1
ATOM 568 O O . ILE A 1 74 ? -7.923 0.325 8.603 1.00 98.00 74 ILE A O 1
ATOM 572 N N . ASP A 1 75 ? -7.035 0.189 10.661 1.00 97.94 75 ASP A N 1
ATOM 573 C CA . ASP A 1 75 ? -8.284 -0.183 11.324 1.00 97.94 75 ASP A CA 1
ATOM 574 C C . ASP A 1 75 ? -9.198 1.048 11.362 1.00 97.94 75 ASP A C 1
ATOM 576 O O . ASP A 1 75 ? -8.837 2.076 11.931 1.00 97.94 75 ASP A O 1
ATOM 580 N N . ILE A 1 76 ? -10.356 0.999 10.701 1.00 97.88 76 ILE A N 1
ATOM 581 C CA . ILE A 1 76 ? -11.251 2.163 10.624 1.00 97.88 76 ILE A CA 1
ATOM 582 C C . ILE A 1 76 ? -11.853 2.518 11.989 1.00 97.88 76 ILE A C 1
ATOM 584 O O . ILE A 1 76 ? -11.910 3.714 12.293 1.00 97.88 76 ILE A O 1
ATOM 588 N N . PRO A 1 77 ? -12.312 1.550 12.812 1.00 96.19 77 PRO A N 1
ATOM 589 C CA . PRO A 1 77 ? -12.842 1.851 14.138 1.00 96.19 77 PRO A CA 1
ATOM 590 C C . PRO A 1 77 ? -11.886 2.637 15.041 1.00 96.19 77 PRO A C 1
ATOM 592 O O . PRO A 1 77 ? -12.340 3.560 15.722 1.00 96.19 77 PRO A O 1
ATOM 595 N N . THR A 1 78 ? -10.595 2.293 15.068 1.00 96.81 78 THR A N 1
ATOM 596 C CA . THR A 1 78 ? -9.616 2.958 15.946 1.00 96.81 78 THR A CA 1
ATOM 597 C C . THR A 1 78 ? -8.804 4.048 15.250 1.00 96.81 78 THR A C 1
ATOM 599 O O . THR A 1 78 ? -8.318 4.965 15.912 1.00 96.81 78 THR A O 1
ATOM 602 N N . GLY A 1 79 ? -8.674 3.985 13.925 1.00 95.69 79 GLY A N 1
ATOM 603 C CA . GLY A 1 79 ? -7.762 4.822 13.147 1.00 95.69 79 GLY A CA 1
ATOM 604 C C . GLY A 1 79 ? -6.297 4.382 13.244 1.00 95.69 79 GLY A C 1
ATOM 605 O O . GLY A 1 79 ? -5.413 5.123 12.808 1.00 95.69 79 GLY A O 1
ATOM 606 N N . ASP A 1 80 ? -6.016 3.207 13.812 1.00 96.56 80 ASP A N 1
ATOM 607 C CA . ASP A 1 80 ? -4.652 2.717 13.984 1.00 96.56 80 ASP A CA 1
ATOM 608 C C . ASP A 1 80 ? -4.102 2.130 12.686 1.00 96.56 80 ASP A C 1
ATOM 610 O O . ASP A 1 80 ? -4.754 1.343 12.000 1.00 96.56 80 ASP A O 1
ATOM 614 N N . VAL A 1 81 ? -2.846 2.452 12.377 1.00 96.06 81 VAL A N 1
ATOM 615 C CA . VAL A 1 81 ? -2.094 1.739 11.341 1.00 96.06 81 VAL A CA 1
ATOM 616 C C . VAL A 1 81 ? -1.713 0.366 11.891 1.00 96.06 81 VAL A C 1
ATOM 618 O O . VAL A 1 81 ? -0.841 0.259 12.752 1.00 96.06 81 VAL A O 1
ATOM 621 N N . ILE A 1 82 ? -2.354 -0.683 11.381 1.00 97.12 82 ILE A N 1
ATOM 622 C CA . ILE A 1 82 ? -2.163 -2.063 11.852 1.00 97.12 82 ILE A CA 1
ATOM 623 C C . ILE A 1 82 ? -1.132 -2.836 11.028 1.00 97.12 82 ILE A C 1
ATOM 625 O O . ILE A 1 82 ? -0.584 -3.829 11.505 1.00 97.12 82 ILE A O 1
ATOM 629 N N . HIS A 1 83 ? -0.839 -2.386 9.804 1.00 97.19 83 HIS A N 1
ATOM 630 C CA . HIS A 1 83 ? 0.207 -2.973 8.969 1.00 97.19 83 HIS A CA 1
ATOM 631 C C . HIS A 1 83 ? 0.742 -1.977 7.938 1.00 97.19 83 HIS A C 1
ATOM 633 O O . HIS A 1 83 ? 0.012 -1.116 7.449 1.00 97.19 83 HIS A O 1
ATOM 639 N N . SER A 1 84 ? 2.018 -2.119 7.581 1.00 95.81 84 SER A N 1
ATOM 640 C CA . SER A 1 84 ? 2.657 -1.356 6.509 1.00 95.81 84 SER A CA 1
ATOM 641 C C . SER A 1 84 ? 3.644 -2.249 5.765 1.00 95.81 84 SER A C 1
ATOM 643 O O . SER A 1 84 ? 4.576 -2.789 6.360 1.00 95.81 84 SER A O 1
ATOM 645 N N . TYR A 1 85 ? 3.458 -2.377 4.455 1.00 95.25 85 TYR A N 1
ATOM 646 C CA . TYR A 1 85 ? 4.314 -3.147 3.563 1.00 95.25 85 TYR A CA 1
ATOM 647 C C . TYR A 1 85 ? 4.937 -2.235 2.514 1.00 95.25 85 TYR A C 1
ATOM 649 O O . TYR A 1 85 ? 4.240 -1.703 1.652 1.00 95.25 85 TYR A O 1
ATOM 657 N N . GLU A 1 86 ? 6.255 -2.076 2.570 1.00 92.94 86 GLU A N 1
ATOM 658 C CA . GLU A 1 86 ? 7.016 -1.389 1.530 1.00 92.94 86 GLU A CA 1
ATOM 659 C C . GLU A 1 86 ? 7.307 -2.354 0.381 1.00 92.94 86 GLU A C 1
ATOM 661 O O . GLU A 1 86 ? 7.815 -3.460 0.595 1.00 92.94 86 GLU A O 1
ATOM 666 N N . PHE A 1 87 ? 7.012 -1.939 -0.852 1.00 88.62 87 PHE A N 1
ATOM 667 C CA . PHE A 1 87 ? 7.360 -2.752 -2.007 1.00 88.62 87 PHE A CA 1
ATOM 668 C C . PHE A 1 87 ? 8.888 -2.807 -2.162 1.00 88.62 87 PHE A C 1
ATOM 670 O O . PHE A 1 87 ? 9.544 -1.758 -2.163 1.00 88.62 87 PHE A O 1
ATOM 677 N N . PRO A 1 88 ? 9.477 -4.009 -2.304 1.00 84.06 88 PRO A N 1
ATOM 678 C CA . PRO A 1 88 ? 10.913 -4.145 -2.469 1.00 84.06 88 PRO A CA 1
ATOM 679 C C . PRO A 1 88 ? 11.349 -3.492 -3.778 1.00 84.06 88 PRO A C 1
ATOM 681 O O . PRO A 1 88 ? 10.660 -3.577 -4.797 1.00 84.06 88 PRO A O 1
ATOM 684 N N . ASP A 1 89 ? 12.518 -2.857 -3.753 1.00 75.31 89 ASP A N 1
ATOM 685 C CA . ASP A 1 89 ? 13.106 -2.344 -4.981 1.00 75.31 89 ASP A CA 1
ATOM 686 C C . ASP A 1 89 ? 13.612 -3.502 -5.845 1.00 75.31 89 ASP A C 1
ATOM 688 O O . ASP A 1 89 ? 14.152 -4.491 -5.341 1.00 75.31 89 ASP A O 1
ATOM 692 N N . SER A 1 90 ? 13.443 -3.374 -7.155 1.00 67.56 90 SER A N 1
ATOM 693 C CA . SER A 1 90 ? 13.975 -4.342 -8.103 1.00 67.56 90 SER A CA 1
ATOM 694 C C . SER A 1 90 ? 15.264 -3.807 -8.704 1.00 67.56 90 SER A C 1
ATOM 696 O O . SER A 1 90 ? 15.316 -2.677 -9.183 1.00 67.56 90 SER A O 1
ATOM 698 N N . SER A 1 91 ? 16.301 -4.644 -8.760 1.00 53.75 91 SER A N 1
ATOM 699 C CA . SER A 1 91 ? 17.570 -4.292 -9.409 1.00 53.75 91 SER A CA 1
ATOM 700 C C . SER A 1 91 ? 17.417 -4.021 -10.913 1.00 53.75 91 SER A C 1
ATOM 702 O O . SER A 1 91 ? 18.247 -3.334 -11.511 1.00 53.75 91 SER A O 1
ATOM 704 N N . ALA A 1 92 ? 16.346 -4.523 -11.538 1.00 54.62 92 ALA A N 1
ATOM 705 C CA . ALA A 1 92 ? 15.994 -4.199 -12.911 1.00 54.62 92 ALA A CA 1
ATOM 706 C C . ALA A 1 92 ? 15.141 -2.921 -12.956 1.00 54.62 92 ALA A C 1
ATOM 708 O O . ALA A 1 92 ? 13.955 -2.953 -12.623 1.00 54.62 92 ALA A O 1
ATOM 709 N N . LYS A 1 93 ? 15.729 -1.818 -13.443 1.00 55.28 93 LYS A N 1
ATOM 710 C CA . LYS A 1 93 ? 15.110 -0.476 -13.538 1.00 55.28 93 LYS A CA 1
ATOM 711 C C . LYS A 1 93 ? 13.663 -0.477 -14.052 1.00 55.28 93 LYS A C 1
ATOM 713 O O . LYS A 1 93 ? 12.801 0.136 -13.444 1.00 55.28 93 LYS A O 1
ATOM 718 N N . LYS A 1 94 ? 13.360 -1.251 -15.102 1.00 55.59 94 LYS A N 1
ATOM 719 C CA . LYS A 1 94 ? 12.007 -1.354 -15.699 1.00 55.59 94 LYS A CA 1
ATOM 720 C C . LYS A 1 94 ? 10.937 -1.996 -14.805 1.00 55.59 94 LYS A C 1
ATOM 722 O O . LYS A 1 94 ? 9.747 -1.973 -15.113 1.00 55.59 94 LYS A O 1
ATOM 727 N N . SER A 1 95 ? 11.367 -2.609 -13.711 1.00 57.44 95 SER A N 1
ATOM 728 C CA . SER A 1 95 ? 10.508 -3.228 -12.704 1.00 57.44 95 SER A CA 1
ATOM 729 C C . SER A 1 95 ? 10.577 -2.526 -11.350 1.00 57.44 95 SER A C 1
ATOM 731 O O . SER A 1 95 ? 9.881 -2.957 -10.432 1.00 57.44 95 SER A O 1
ATOM 733 N N . SER A 1 96 ? 11.389 -1.468 -11.224 1.00 66.62 96 SER A N 1
ATOM 734 C CA . SER A 1 96 ? 11.411 -0.645 -10.022 1.00 66.62 96 SER A CA 1
ATOM 735 C C . SER A 1 96 ? 10.162 0.225 -9.981 1.00 66.62 96 SER A C 1
ATOM 737 O O . SER A 1 96 ? 9.883 0.978 -10.912 1.00 66.62 96 SER A O 1
ATOM 739 N N . LEU A 1 97 ? 9.429 0.149 -8.872 1.00 70.19 97 LEU A N 1
ATOM 740 C CA . LEU A 1 97 ? 8.285 1.027 -8.632 1.00 70.19 97 LEU A CA 1
ATOM 741 C C . LEU A 1 97 ? 8.717 2.446 -8.219 1.00 70.19 97 LEU A C 1
ATOM 743 O O . LEU A 1 97 ? 7.916 3.378 -8.223 1.00 70.19 97 LEU A O 1
ATOM 747 N N . ARG A 1 98 ? 9.996 2.634 -7.868 1.00 69.88 98 ARG A N 1
ATOM 748 C CA . ARG A 1 98 ? 10.551 3.919 -7.411 1.00 69.88 98 ARG A CA 1
ATOM 749 C C . ARG A 1 98 ? 10.802 4.906 -8.555 1.00 69.88 98 ARG A C 1
ATOM 751 O O . ARG A 1 98 ? 10.993 6.101 -8.312 1.00 69.88 98 ARG A O 1
ATOM 758 N N . ASP A 1 99 ? 10.781 4.420 -9.795 1.00 65.25 99 ASP A N 1
ATOM 759 C CA . ASP A 1 99 ? 11.102 5.189 -10.999 1.00 65.25 99 ASP A CA 1
ATOM 760 C C . ASP A 1 99 ? 9.874 5.728 -11.747 1.00 65.25 99 ASP A C 1
ATOM 762 O O . ASP A 1 99 ? 9.973 6.105 -12.910 1.00 65.25 99 ASP A O 1
ATOM 766 N N . GLY A 1 100 ? 8.740 5.879 -11.055 1.00 63.69 100 GLY A N 1
ATOM 767 C CA . GLY A 1 100 ? 7.572 6.590 -11.586 1.00 63.69 100 GLY A CA 1
ATOM 768 C C . GLY A 1 100 ? 6.294 5.767 -11.679 1.00 63.69 100 GLY A C 1
ATOM 769 O O . GLY A 1 100 ? 5.403 6.155 -12.434 1.00 63.69 100 GLY A O 1
ATOM 770 N N . SER A 1 101 ? 6.177 4.679 -10.912 1.00 74.75 101 SER A N 1
ATOM 771 C CA . SER A 1 101 ? 4.903 3.978 -10.777 1.00 74.75 101 SER A CA 1
ATOM 772 C C . SER A 1 101 ? 3.831 4.900 -10.208 1.00 74.75 101 SER A C 1
ATOM 774 O O . SER A 1 101 ? 4.054 5.649 -9.255 1.00 74.75 101 SER A O 1
ATOM 776 N N . LEU A 1 102 ? 2.649 4.821 -10.808 1.00 82.88 102 LEU A N 1
ATOM 777 C CA . LEU A 1 102 ? 1.451 5.517 -10.361 1.00 82.88 102 LEU A CA 1
ATOM 778 C C . LEU A 1 102 ? 0.455 4.438 -9.973 1.00 82.88 102 LEU A C 1
ATOM 780 O O . LEU A 1 102 ? -0.133 3.798 -10.847 1.00 82.88 102 LEU A O 1
ATOM 784 N N . LEU A 1 103 ? 0.321 4.203 -8.668 1.00 89.69 103 LEU A N 1
ATOM 785 C CA . LEU A 1 103 ? -0.545 3.159 -8.140 1.00 89.69 103 LEU A CA 1
ATOM 786 C C . LEU A 1 103 ? -1.964 3.710 -8.029 1.00 89.69 103 LEU A C 1
ATOM 788 O O . LEU A 1 103 ? -2.290 4.398 -7.067 1.00 89.69 103 LEU A O 1
ATOM 792 N N . THR A 1 104 ? -2.753 3.506 -9.076 1.00 90.44 104 THR A N 1
ATOM 793 C CA . THR A 1 104 ? -3.965 4.291 -9.354 1.00 90.44 104 THR A CA 1
ATOM 794 C C . THR A 1 104 ? -5.252 3.672 -8.840 1.00 90.44 104 THR A C 1
ATOM 796 O O . THR A 1 104 ? -6.209 4.408 -8.625 1.00 90.44 104 THR A O 1
ATOM 799 N N . ASP A 1 105 ? -5.283 2.355 -8.649 1.00 94.12 105 ASP A N 1
ATOM 800 C CA . ASP A 1 105 ? -6.468 1.612 -8.231 1.00 94.12 105 ASP A CA 1
ATOM 801 C C . ASP A 1 105 ? -6.078 0.362 -7.428 1.00 94.12 105 ASP A C 1
ATOM 803 O O . ASP A 1 105 ? -4.949 -0.139 -7.527 1.00 94.12 105 ASP A O 1
ATOM 807 N N . LEU A 1 106 ? -7.020 -0.134 -6.628 1.00 95.88 106 LEU A N 1
ATOM 808 C CA . LEU A 1 106 ? -6.881 -1.288 -5.748 1.00 95.88 106 LEU A CA 1
ATOM 809 C C . LEU A 1 106 ? -8.194 -2.076 -5.722 1.00 95.88 106 LEU A C 1
ATOM 811 O O . LEU A 1 106 ? -9.242 -1.524 -5.414 1.00 95.88 106 LEU A O 1
ATOM 815 N N . VAL A 1 107 ? -8.118 -3.392 -5.924 1.00 97.88 107 VAL A N 1
ATOM 816 C CA . VAL A 1 107 ? -9.229 -4.316 -5.649 1.00 97.88 107 VAL A CA 1
ATOM 817 C C . VAL A 1 107 ? -8.777 -5.460 -4.745 1.00 97.88 107 VAL A C 1
ATOM 819 O O . VAL A 1 107 ? -7.636 -5.925 -4.829 1.00 97.88 107 VAL A O 1
ATOM 822 N N . LEU A 1 108 ? -9.675 -5.924 -3.875 1.00 98.06 108 LEU A N 1
ATOM 823 C CA . LEU A 1 108 ? -9.370 -6.901 -2.828 1.00 98.06 108 LEU A CA 1
ATOM 824 C C . LEU A 1 108 ? -10.041 -8.259 -3.087 1.00 98.06 108 LEU A C 1
ATOM 826 O O . LEU A 1 108 ? -11.253 -8.347 -3.270 1.00 98.06 108 LEU A O 1
ATOM 830 N N . ASP A 1 109 ? -9.266 -9.341 -3.003 1.00 97.44 109 ASP A N 1
ATOM 831 C CA . ASP A 1 109 ? -9.772 -10.678 -2.669 1.00 97.44 109 ASP A CA 1
ATOM 832 C C . ASP A 1 109 ? -9.644 -10.846 -1.151 1.00 97.44 109 ASP A C 1
ATOM 834 O O . ASP A 1 109 ? -8.638 -11.343 -0.638 1.00 97.44 109 ASP A O 1
ATOM 838 N N . VAL A 1 110 ? -10.668 -10.385 -0.425 1.00 94.69 110 VAL A N 1
ATOM 839 C CA . VAL A 1 110 ? -10.693 -10.365 1.049 1.00 94.69 110 VAL A CA 1
ATOM 840 C C . 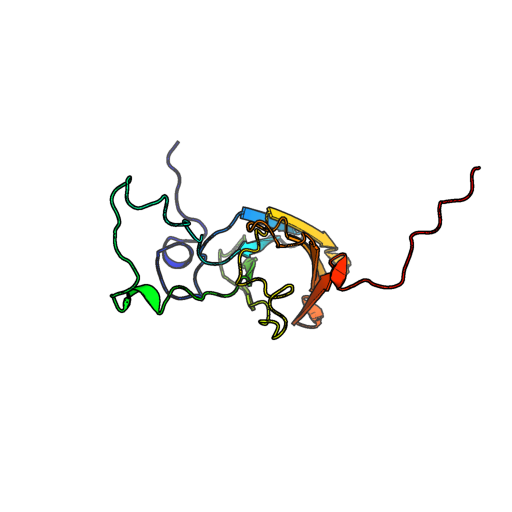VAL A 1 110 ? -10.503 -11.769 1.628 1.00 94.69 110 VAL A C 1
ATOM 842 O O . VAL A 1 110 ? -9.758 -11.958 2.587 1.00 94.69 110 VAL A O 1
ATOM 845 N N . LYS A 1 111 ? -11.105 -12.791 1.004 1.00 95.25 111 LYS A N 1
ATOM 846 C CA . LYS A 1 111 ? -11.023 -14.178 1.483 1.00 95.25 111 LYS A CA 1
ATOM 847 C C . LYS A 1 111 ? -9.597 -14.721 1.415 1.00 95.25 111 LYS A C 1
ATOM 849 O O . LYS A 1 111 ? -9.193 -15.465 2.305 1.00 95.25 111 LYS A O 1
ATOM 854 N N . ARG A 1 112 ? -8.857 -14.389 0.354 1.00 96.31 112 ARG A N 1
ATOM 855 C CA . ARG A 1 112 ? -7.450 -14.786 0.199 1.00 96.31 112 ARG A CA 1
ATOM 856 C C . ARG A 1 112 ? -6.466 -13.778 0.785 1.00 96.31 112 ARG A C 1
ATOM 858 O O . ARG A 1 112 ? -5.276 -14.062 0.794 1.00 96.31 112 ARG A O 1
ATOM 865 N N . LYS A 1 113 ? -6.946 -12.624 1.258 1.00 96.62 113 LYS A N 1
ATOM 866 C CA . LYS A 1 113 ? -6.129 -11.497 1.730 1.00 96.62 113 LYS A CA 1
ATOM 867 C C . LYS A 1 113 ? -5.122 -11.033 0.671 1.00 96.62 113 LYS A C 1
ATOM 869 O O . LYS A 1 113 ? -3.950 -10.791 0.962 1.00 96.62 113 LYS A O 1
ATOM 874 N N . ILE A 1 114 ? -5.595 -10.941 -0.572 1.00 97.88 114 ILE A N 1
ATOM 875 C CA . ILE A 1 114 ? -4.800 -10.504 -1.721 1.00 97.88 114 ILE A CA 1
ATOM 876 C C . ILE A 1 114 ? -5.322 -9.159 -2.216 1.00 97.88 114 ILE A C 1
ATOM 878 O O . ILE A 1 114 ? -6.519 -8.986 -2.430 1.00 97.88 114 ILE A O 1
ATOM 882 N N . ALA A 1 115 ? -4.400 -8.235 -2.454 1.00 98.06 115 ALA A N 1
ATOM 883 C CA . ALA A 1 115 ? -4.642 -6.967 -3.118 1.00 98.06 115 ALA A CA 1
ATOM 884 C C . ALA A 1 115 ? -4.106 -7.016 -4.554 1.00 98.06 115 ALA A C 1
ATOM 886 O O . ALA A 1 115 ? -2.953 -7.391 -4.784 1.00 98.06 115 ALA A O 1
ATOM 887 N N . TYR A 1 116 ? -4.930 -6.605 -5.515 1.00 97.25 116 TYR A N 1
ATOM 888 C CA . TYR A 1 116 ? -4.533 -6.374 -6.902 1.00 97.25 116 TYR A CA 1
ATOM 889 C C . TYR A 1 116 ? -4.506 -4.871 -7.147 1.00 97.25 116 TYR A C 1
ATOM 891 O O . TYR A 1 116 ? -5.514 -4.195 -6.972 1.00 97.25 116 TYR A 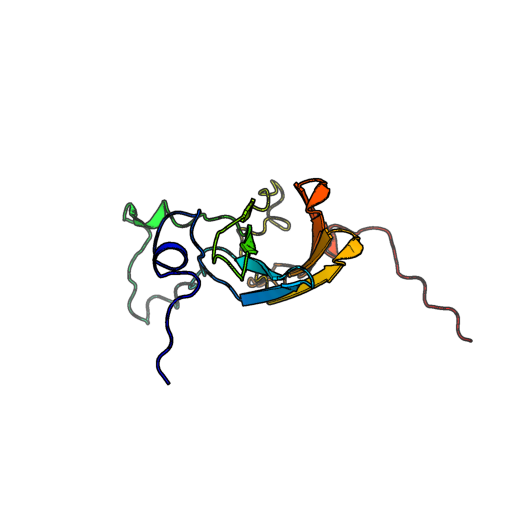O 1
ATOM 899 N N . ILE A 1 117 ? -3.346 -4.354 -7.531 1.00 95.94 117 ILE A N 1
ATOM 900 C CA . ILE A 1 117 ? -3.077 -2.918 -7.607 1.00 95.94 117 ILE A CA 1
ATOM 901 C C . ILE A 1 117 ? -2.677 -2.582 -9.037 1.00 95.94 117 ILE A C 1
ATOM 903 O O . ILE A 1 117 ? -1.765 -3.212 -9.585 1.00 95.94 117 ILE A O 1
ATOM 907 N N . SER A 1 118 ? -3.330 -1.595 -9.645 1.00 92.38 118 SER A N 1
ATOM 908 C CA . SER A 1 118 ? -2.933 -1.109 -10.965 1.00 92.38 118 SER A CA 1
ATOM 909 C C . SER A 1 118 ? -1.730 -0.182 -10.850 1.00 92.38 118 SER A C 1
ATOM 911 O O . SER A 1 118 ? -1.732 0.776 -10.083 1.00 92.38 118 SER A O 1
ATOM 913 N N . ASP A 1 119 ? -0.707 -0.444 -11.655 1.00 87.31 119 ASP A N 1
ATOM 914 C CA . ASP A 1 119 ? 0.416 0.459 -11.868 1.00 87.31 119 ASP A CA 1
ATOM 915 C C . ASP A 1 119 ? 0.308 1.032 -13.279 1.00 87.31 119 ASP A C 1
ATOM 917 O O . ASP A 1 119 ? 0.608 0.356 -14.266 1.00 87.31 119 ASP A O 1
ATOM 921 N N . SER A 1 120 ? -0.162 2.272 -13.383 1.00 80.06 120 SER A N 1
ATOM 922 C CA . SER A 1 120 ? -0.385 2.923 -14.677 1.00 80.06 120 SER A CA 1
ATOM 923 C C . SER A 1 120 ? 0.890 3.484 -15.307 1.00 80.06 120 SER A C 1
ATOM 925 O O . SER A 1 120 ? 0.863 3.771 -16.496 1.00 80.06 120 SER A O 1
ATOM 927 N N . ASN A 1 121 ? 1.985 3.560 -14.542 1.00 69.38 121 ASN A N 1
ATOM 928 C CA . ASN A 1 121 ? 3.284 4.139 -14.895 1.00 69.38 121 ASN A CA 1
ATOM 929 C C . ASN A 1 121 ? 3.265 5.586 -15.451 1.00 69.38 121 ASN A C 1
ATOM 931 O O . ASN A 1 121 ? 2.367 6.006 -16.172 1.00 69.38 121 ASN A O 1
ATOM 935 N N . GLY A 1 122 ? 4.262 6.387 -15.069 1.00 57.69 122 GLY A N 1
ATOM 936 C CA . GLY A 1 122 ? 4.331 7.831 -15.356 1.00 57.69 122 GLY A CA 1
ATOM 937 C C . GLY A 1 122 ? 5.393 8.318 -16.369 1.00 57.69 122 GLY A C 1
ATOM 938 O O . GLY A 1 122 ? 5.193 9.402 -16.917 1.00 57.69 122 GLY A O 1
ATOM 939 N N . PRO A 1 123 ? 6.528 7.623 -16.612 1.00 55.50 123 PRO A N 1
ATOM 940 C CA . PRO A 1 123 ? 7.513 8.011 -17.644 1.00 55.50 123 PRO A CA 1
ATOM 941 C C . PRO A 1 123 ? 7.309 7.370 -19.036 1.00 55.50 123 PRO A C 1
ATOM 943 O O . PRO A 1 123 ? 6.706 6.309 -19.162 1.00 55.50 123 PRO A O 1
ATOM 946 N N . GLU A 1 124 ? 7.878 7.995 -20.080 1.00 53.00 124 GLU A N 1
ATOM 947 C CA . GLU A 1 124 ? 7.718 7.640 -21.511 1.00 53.00 124 GLU A CA 1
ATOM 948 C C . GLU A 1 124 ? 8.169 6.216 -21.914 1.00 53.00 124 GLU A C 1
ATOM 950 O O . GLU A 1 124 ? 7.749 5.720 -22.957 1.00 53.00 124 GLU A O 1
ATOM 955 N N . ASP A 1 125 ? 8.999 5.539 -21.115 1.00 55.47 125 ASP A N 1
ATOM 956 C CA . ASP A 1 125 ? 9.542 4.194 -21.379 1.00 55.47 125 ASP A CA 1
ATOM 957 C C . ASP A 1 125 ? 9.022 3.115 -20.413 1.00 55.47 125 ASP A C 1
ATOM 959 O O . ASP A 1 125 ? 9.476 1.965 -20.414 1.00 55.47 125 ASP A O 1
ATOM 963 N N . ALA A 1 126 ? 8.062 3.486 -19.574 1.00 59.78 126 ALA A N 1
ATOM 964 C CA . ALA A 1 126 ? 7.676 2.715 -18.419 1.00 59.78 126 ALA A CA 1
ATOM 965 C C . ALA A 1 126 ? 6.378 1.940 -18.716 1.00 59.78 126 ALA A C 1
ATOM 967 O O . ALA A 1 126 ? 5.322 2.507 -18.984 1.00 59.78 126 ALA A O 1
ATOM 968 N N . VAL A 1 127 ? 6.445 0.606 -18.694 1.00 70.62 127 VAL A N 1
ATOM 969 C CA . VAL A 1 127 ? 5.294 -0.244 -19.041 1.00 70.62 127 VAL A CA 1
ATOM 970 C C . VAL A 1 127 ? 4.371 -0.383 -17.836 1.00 70.62 127 VAL A C 1
ATOM 972 O O . VAL A 1 127 ? 4.848 -0.699 -16.742 1.00 70.62 127 VAL A O 1
ATOM 975 N N . GLY A 1 128 ? 3.071 -0.152 -18.026 1.00 78.94 128 GLY A N 1
ATOM 976 C CA . GLY A 1 128 ? 2.057 -0.407 -17.003 1.00 78.94 128 GLY A CA 1
ATOM 977 C C . GLY A 1 128 ? 2.010 -1.879 -16.580 1.00 78.94 128 GLY A C 1
ATOM 978 O O . GLY A 1 128 ? 2.484 -2.776 -17.287 1.00 78.94 128 GLY A O 1
ATOM 979 N N . GLY A 1 129 ? 1.446 -2.141 -15.408 1.00 84.44 129 GLY A N 1
ATOM 980 C CA . GLY A 1 129 ? 1.391 -3.481 -14.844 1.00 84.44 129 GLY A CA 1
ATOM 981 C C . GLY A 1 129 ? 0.348 -3.640 -13.750 1.00 84.44 129 GLY A C 1
ATOM 982 O O . GLY A 1 129 ? -0.359 -2.706 -13.384 1.00 84.44 129 GLY A O 1
ATOM 983 N N . ILE A 1 130 ? 0.272 -4.858 -13.226 1.00 89.62 130 ILE A N 1
ATOM 984 C CA . ILE A 1 130 ? -0.539 -5.206 -12.062 1.00 89.62 130 ILE A CA 1
ATOM 985 C C . ILE A 1 130 ? 0.404 -5.711 -10.984 1.00 89.62 130 ILE A C 1
ATOM 987 O O . ILE A 1 130 ? 1.220 -6.604 -11.225 1.00 89.62 130 ILE A O 1
ATOM 991 N N . ILE A 1 131 ? 0.290 -5.162 -9.786 1.00 91.25 131 ILE A N 1
ATOM 992 C CA . ILE A 1 131 ? 0.970 -5.683 -8.608 1.00 91.25 131 ILE A CA 1
ATOM 993 C C . ILE A 1 131 ? -0.021 -6.549 -7.846 1.00 91.25 131 ILE A C 1
ATOM 995 O O . ILE A 1 131 ? -1.139 -6.131 -7.564 1.00 91.25 131 ILE A O 1
ATOM 999 N N . VAL A 1 132 ? 0.403 -7.759 -7.507 1.00 94.88 132 VAL A N 1
ATOM 1000 C CA . VAL A 1 132 ? -0.325 -8.648 -6.607 1.00 94.88 132 VAL A CA 1
ATOM 1001 C C . VAL A 1 132 ? 0.401 -8.630 -5.275 1.00 94.88 132 VAL A C 1
ATOM 1003 O O . VAL A 1 132 ? 1.572 -9.011 -5.216 1.00 94.88 132 VAL A O 1
ATOM 1006 N N . TYR A 1 133 ? -0.275 -8.172 -4.229 1.00 96.62 133 TYR A N 1
ATOM 1007 C CA . TYR A 1 133 ? 0.211 -8.196 -2.856 1.00 96.62 133 TYR A CA 1
ATOM 1008 C C . TYR A 1 133 ? -0.555 -9.249 -2.054 1.00 96.62 133 TYR A C 1
ATOM 1010 O O . TYR A 1 133 ? -1.780 -9.258 -2.036 1.00 96.62 133 TYR A O 1
ATOM 1018 N N . ASP A 1 134 ? 0.183 -10.149 -1.418 1.00 96.94 134 ASP A N 1
ATOM 1019 C CA . ASP A 1 134 ? -0.304 -11.246 -0.589 1.00 96.94 134 ASP A CA 1
ATOM 1020 C C . ASP A 1 134 ? 0.019 -10.900 0.868 1.00 96.94 134 ASP A C 1
ATOM 1022 O O . ASP A 1 134 ? 1.188 -10.927 1.271 1.00 96.94 134 ASP A O 1
ATOM 1026 N N . LEU A 1 135 ? -1.012 -10.516 1.629 1.00 96.94 135 LEU A N 1
ATOM 1027 C CA . LEU A 1 135 ? -0.866 -10.067 3.015 1.00 96.94 135 LEU A CA 1
ATOM 1028 C C . LEU A 1 135 ? -0.428 -11.211 3.930 1.00 96.94 135 LEU A C 1
ATOM 1030 O O . LEU A 1 135 ? 0.414 -11.007 4.799 1.00 96.94 135 LEU A O 1
ATOM 1034 N N . GLU A 1 136 ? -0.969 -12.414 3.727 1.00 96.31 136 GLU A N 1
ATOM 1035 C CA . GLU A 1 136 ? -0.683 -13.573 4.578 1.00 96.31 136 GLU A CA 1
ATOM 1036 C C . GLU A 1 136 ? 0.796 -13.969 4.508 1.00 96.31 136 GLU A C 1
ATOM 1038 O O . GLU A 1 136 ? 1.419 -14.248 5.532 1.00 96.31 136 GLU A O 1
ATOM 1043 N N . ASN A 1 137 ? 1.383 -13.922 3.310 1.00 95.00 137 ASN A N 1
ATOM 1044 C CA . ASN A 1 137 ? 2.801 -14.221 3.101 1.00 95.00 137 ASN A CA 1
ATOM 1045 C C . ASN A 1 137 ? 3.699 -12.971 3.098 1.00 95.00 137 ASN A C 1
ATOM 1047 O O . ASN A 1 137 ? 4.902 -13.085 2.857 1.00 95.00 137 ASN A O 1
ATOM 1051 N N . ASN A 1 138 ? 3.118 -11.789 3.322 1.00 95.31 138 ASN A N 1
ATOM 1052 C CA . ASN A 1 138 ? 3.759 -10.476 3.298 1.00 95.31 138 ASN A CA 1
ATOM 1053 C C . ASN A 1 138 ? 4.728 -10.278 2.115 1.00 95.31 138 ASN A C 1
ATOM 1055 O O . ASN A 1 138 ? 5.887 -9.886 2.279 1.00 95.31 138 ASN A O 1
ATOM 1059 N N . ARG A 1 139 ? 4.260 -10.596 0.905 1.00 93.62 139 ARG A N 1
ATOM 1060 C CA . ARG A 1 139 ? 5.065 -10.538 -0.323 1.00 93.62 139 ARG A CA 1
ATOM 1061 C C . ARG A 1 139 ? 4.267 -9.973 -1.480 1.00 93.62 139 ARG A C 1
ATOM 1063 O O . ARG A 1 139 ? 3.044 -10.059 -1.512 1.00 93.62 139 ARG A O 1
ATOM 1070 N N . SER A 1 140 ? 4.973 -9.460 -2.475 1.00 92.50 140 SER A N 1
ATOM 1071 C CA . SER A 1 140 ? 4.358 -8.926 -3.681 1.00 92.50 140 SER A CA 1
ATOM 1072 C C . SER A 1 140 ? 5.043 -9.429 -4.942 1.00 92.50 140 SER A C 1
ATOM 1074 O O . SER A 1 140 ? 6.203 -9.851 -4.929 1.00 92.50 140 SER A O 1
ATOM 1076 N N . ARG A 1 141 ? 4.308 -9.382 -6.052 1.00 88.75 141 ARG A N 1
ATOM 1077 C CA . ARG A 1 141 ? 4.840 -9.618 -7.390 1.00 88.75 141 ARG A CA 1
ATOM 1078 C C . ARG A 1 141 ? 4.208 -8.650 -8.377 1.00 88.75 141 ARG A C 1
ATOM 1080 O O . ARG A 1 141 ? 2.989 -8.534 -8.441 1.00 88.75 141 ARG A O 1
ATOM 1087 N N . ARG A 1 142 ? 5.048 -8.006 -9.186 1.00 85.12 142 ARG A N 1
ATOM 1088 C CA . ARG A 1 142 ? 4.618 -7.163 -10.304 1.00 85.12 142 ARG A CA 1
ATOM 1089 C C . ARG A 1 142 ? 4.563 -7.976 -11.593 1.00 85.12 142 ARG A C 1
ATOM 1091 O O . ARG A 1 142 ? 5.560 -8.573 -12.006 1.00 85.12 142 ARG A O 1
ATOM 1098 N N . PHE A 1 143 ? 3.416 -7.942 -12.250 1.00 83.00 143 PHE A N 1
ATOM 1099 C CA . PHE A 1 143 ? 3.174 -8.490 -13.575 1.00 83.00 143 PHE A CA 1
ATOM 1100 C C . PHE A 1 143 ? 3.130 -7.341 -14.574 1.00 83.00 143 PHE A C 1
ATOM 1102 O O . PHE A 1 143 ? 2.381 -6.386 -14.398 1.00 83.00 143 PHE A O 1
ATOM 1109 N N . HIS A 1 144 ? 3.950 -7.419 -15.614 1.00 77.31 144 HIS A N 1
ATOM 1110 C CA . HIS A 1 144 ? 3.941 -6.458 -16.710 1.00 77.31 144 HIS A CA 1
ATOM 1111 C C . HIS A 1 144 ? 4.361 -7.161 -18.008 1.00 77.31 144 HIS A C 1
ATOM 1113 O O . HIS A 1 144 ? 5.028 -8.199 -17.934 1.00 77.31 144 HIS A O 1
ATOM 1119 N N . PRO A 1 145 ? 3.994 -6.617 -19.181 1.00 69.56 145 PRO A N 1
ATOM 1120 C CA . PRO A 1 145 ? 4.245 -7.237 -20.481 1.00 69.56 145 PRO A CA 1
ATOM 1121 C C . PRO A 1 145 ? 5.690 -7.704 -20.711 1.00 69.56 145 PRO A C 1
ATOM 1123 O O . PRO A 1 145 ? 5.894 -8.792 -21.236 1.00 69.56 145 PRO A O 1
ATOM 1126 N N . GLU A 1 146 ? 6.696 -6.941 -20.273 1.00 65.69 146 GLU A N 1
ATOM 1127 C CA . GLU A 1 146 ? 8.109 -7.305 -20.480 1.00 65.69 146 GLU A CA 1
ATOM 1128 C C . GLU A 1 146 ? 8.629 -8.402 -19.530 1.00 65.69 146 GLU A C 1
ATOM 1130 O O . GLU A 1 146 ? 9.596 -9.086 -19.860 1.00 65.69 146 GLU A O 1
ATOM 1135 N N . ASN A 1 147 ? 7.968 -8.636 -18.390 1.00 59.50 147 ASN A N 1
ATOM 1136 C CA . ASN A 1 147 ? 8.283 -9.752 -17.487 1.00 5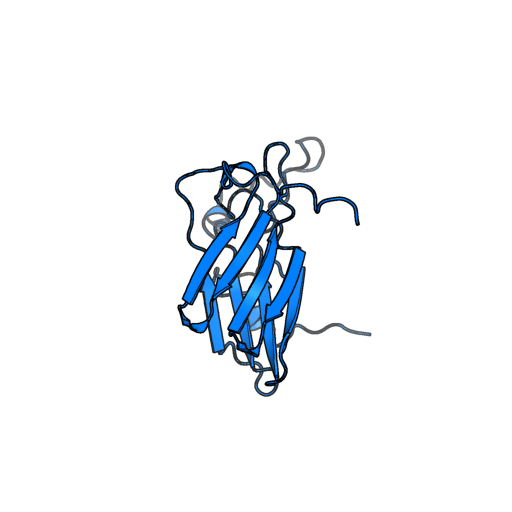9.50 147 ASN A CA 1
ATOM 1137 C C . ASN A 1 147 ? 7.515 -11.037 -17.820 1.00 59.50 147 ASN A C 1
ATOM 1139 O O . ASN A 1 147 ? 7.763 -12.062 -17.185 1.00 59.50 147 ASN A O 1
ATOM 1143 N N . ASN A 1 148 ? 6.572 -10.985 -18.766 1.00 53.03 148 ASN A N 1
ATOM 1144 C CA . ASN A 1 148 ? 5.677 -12.094 -19.095 1.00 53.03 148 ASN A CA 1
ATOM 1145 C C . ASN A 1 148 ? 5.879 -12.605 -20.529 1.00 53.03 148 ASN A C 1
ATOM 1147 O O . ASN A 1 148 ? 4.932 -12.952 -21.237 1.00 53.03 148 ASN A O 1
ATOM 1151 N N . CYS A 1 149 ? 7.139 -12.686 -20.960 1.00 43.66 149 CYS A N 1
ATOM 1152 C CA . CYS A 1 149 ? 7.494 -13.513 -22.103 1.00 43.66 149 CYS A CA 1
ATOM 1153 C C . CYS A 1 149 ? 7.103 -14.969 -21.788 1.00 43.66 149 CYS A C 1
ATOM 1155 O O . CYS A 1 149 ? 7.697 -15.593 -20.914 1.00 43.66 149 CYS A O 1
ATOM 1157 N N . VAL A 1 150 ? 6.126 -15.474 -22.552 1.00 40.72 150 VAL A N 1
ATOM 1158 C CA . VAL A 1 150 ? 5.494 -16.810 -22.530 1.00 40.72 150 VAL A CA 1
ATOM 1159 C C . VAL A 1 150 ? 4.232 -16.941 -21.664 1.00 40.72 150 VAL A C 1
ATOM 1161 O O . VAL A 1 150 ? 4.165 -17.743 -20.749 1.00 40.72 150 VAL A O 1
ATOM 1164 N N . GLU A 1 151 ? 3.173 -16.234 -22.045 1.00 40.34 151 GLU A N 1
ATOM 1165 C CA . GLU A 1 151 ? 1.905 -16.898 -22.381 1.00 40.34 151 GLU A CA 1
ATOM 1166 C C . GLU A 1 151 ? 1.159 -15.991 -23.364 1.00 40.34 151 GLU A C 1
ATOM 1168 O O . GLU A 1 151 ? 0.617 -14.945 -23.007 1.00 40.34 151 GLU A O 1
ATOM 1173 N N . LYS A 1 152 ? 1.189 -16.349 -24.654 1.00 37.66 152 LYS A N 1
ATOM 1174 C CA . LYS A 1 152 ? 0.203 -15.807 -25.590 1.00 37.66 152 LYS A CA 1
ATOM 1175 C C . LYS A 1 152 ? -1.147 -16.261 -25.051 1.00 37.66 152 LYS A C 1
ATOM 1177 O O . LYS A 1 152 ? -1.355 -17.464 -24.944 1.00 37.66 152 LYS A O 1
ATOM 1182 N N . ALA A 1 153 ? -2.040 -15.332 -24.726 1.00 44.22 153 ALA A N 1
ATOM 1183 C CA . ALA A 1 153 ? -3.440 -15.682 -24.567 1.00 44.22 153 ALA A CA 1
ATOM 1184 C C . ALA A 1 153 ? -3.878 -16.358 -25.874 1.00 44.22 153 ALA A C 1
ATOM 1186 O O . ALA A 1 153 ? -3.892 -15.715 -26.929 1.00 44.22 153 ALA A O 1
ATOM 1187 N N . GLU A 1 154 ? -4.128 -17.667 -25.837 1.00 43.22 154 GLU A N 1
ATOM 1188 C CA . GLU A 1 154 ? -4.749 -18.333 -26.972 1.00 43.22 154 GLU A CA 1
ATOM 1189 C C . GLU A 1 154 ? -6.147 -17.730 -27.142 1.00 43.22 154 GLU A C 1
ATOM 1191 O O . GLU A 1 154 ? -6.847 -17.512 -26.146 1.00 43.22 154 GLU A O 1
ATOM 1196 N N . PRO A 1 155 ? -6.558 -17.391 -28.375 1.00 44.19 155 PRO A N 1
ATOM 1197 C CA . PRO A 1 155 ? -7.906 -16.909 -28.601 1.00 44.19 155 PRO A CA 1
ATOM 1198 C C . PRO A 1 155 ? -8.876 -17.977 -28.102 1.00 44.19 155 PRO A C 1
ATOM 1200 O O . PRO A 1 155 ? -8.752 -19.147 -28.465 1.00 44.19 155 PRO A O 1
ATOM 1203 N N . LEU A 1 156 ? -9.837 -17.570 -27.268 1.00 47.66 156 LEU A N 1
ATOM 1204 C CA . LEU A 1 156 ? -10.984 -18.407 -26.941 1.00 47.66 156 LEU A CA 1
ATOM 1205 C C . LEU A 1 156 ? -11.587 -18.845 -28.276 1.00 47.66 156 LEU A C 1
ATOM 1207 O O . LEU A 1 156 ? -12.044 -18.001 -29.051 1.00 47.66 156 LEU A O 1
ATOM 1211 N N . GLY A 1 157 ? -11.482 -20.142 -28.572 1.00 44.28 157 GLY A N 1
ATOM 1212 C CA . GLY A 1 157 ? -12.017 -20.721 -29.794 1.00 44.28 157 GLY A CA 1
ATOM 1213 C C . GLY A 1 157 ? -13.448 -20.237 -29.991 1.00 44.28 157 GLY A C 1
ATOM 1214 O O . GLY A 1 157 ? -14.233 -20.211 -29.044 1.00 44.28 157 GLY A O 1
ATOM 1215 N N . SER A 1 158 ? -13.746 -19.788 -31.207 1.00 51.84 158 SER A N 1
ATOM 1216 C CA . SER A 1 158 ? -15.082 -19.363 -31.610 1.00 51.84 158 SER A CA 1
ATOM 1217 C C . SER A 1 158 ? -16.103 -20.433 -31.220 1.00 51.84 158 SER A C 1
ATOM 1219 O O . SER A 1 158 ? -15.974 -21.576 -31.668 1.00 51.84 158 SER A O 1
ATOM 1221 N N . VAL A 1 159 ? -17.070 -20.052 -30.382 1.00 54.06 159 VAL A N 1
ATOM 1222 C CA . VAL A 1 159 ? -18.288 -20.831 -30.108 1.00 54.06 159 VAL A CA 1
ATOM 1223 C C . VAL A 1 159 ? -19.170 -20.842 -31.349 1.00 54.06 159 VAL A C 1
ATOM 1225 O O . VAL A 1 159 ? -19.290 -19.766 -31.980 1.00 54.06 159 VAL A O 1
#

pLDDT: mean 76.21, std 21.35, range [34.5, 98.31]

InterPro domains:
  IPR011042 Six-bladed beta-propeller, TolB-like [G3DSA:2.120.10.30] (2-158)
  IPR017996 Major royal jelly/yellow-related [PF03022] (53-144)
  IPR017996 Major royal jelly/yellow-related [PTHR10009] (4-148)

Foldseek 3Di:
DDDADPPHCVQDPPDALSHAAAWQEWDADPQQKIKTKGLAHDPPPPPDPVPDDPPVPPDPVVVRRQRATKIWIARRVVRDGPDIAGADADPPPLPGSSNFWDFHYWDDPVVQRKIWTWGPGDDPVHFTWIKIAGVVVSHIDTDTPVVCPDDDPDPPPDD

Organism: NCBI:txid878477

Secondary structure (DSSP, 8-state):
-----SS-HHHHSS--TTS---EEEEEE-TTSEEEEEE--S-------TTS----TTSSGGGTT--PPPEEEEEETTT--EEEEEEPPPPSSGGG-GGGT--EEEEEEETTTTEEEEEE---STTPPPEEEEEETTTTEEEEE-GGG--S---------

Radius of gyration: 18.03 Å; chains: 1; bounding box: 40×50×48 Å